Protein AF-A0A4Q3RL65-F1 (afdb_monomer)

Sequence (60 aa):
MEIKNRQAYYEYFIDDKLQAGIALLGTEVKSLRAGKASFADAYCLFQSGELWLRAMNISE

Radius of gyration: 12.49 Å; Cα contacts (8 Å, |Δi|>4): 57; chains: 1; bounding box: 25×30×32 Å

Solvent-accessible surface area (backbone atoms only — not comparable to full-atom values): 4149 Å² total; per-residue (Å²): 137,85,90,72,62,66,62,56,69,71,79,44,88,82,87,79,87,85,90,80,88,80,94,73,56,80,69,54,56,57,21,51,73,70,63,36,58,44,59,72,84,40,48,77,43,82,53,98,93,41,82,42,81,41,62,61,46,72,48,127

Nearest PDB structures (foldseek):
  1wjx-assembly1_A  TM=9.536E-01  e=3.721E-03  Thermus thermophilus
  7ljp-assembly2_B  TM=9.497E-01  e=5.686E-03  Thermotoga maritima MSB8
  2ob7-assembly1_C  TM=9.182E-01  e=4.738E-02  Thermus thermophilus
  3iz4-assembly1_B  TM=8.063E-01  e=1.762E-02  Escherichia coli

Foldseek 3Di:
DDQDPVVCVVVHDDPDDDDDDDDDDPVLVVQVVVVQKDCVVWDWDDDPNDIDIPPIDRDD

Mean predicted aligned error: 6.25 Å

Structure (mmCIF, N/CA/C/O backbone):
data_AF-A0A4Q3RL65-F1
#
_entry.id   AF-A0A4Q3RL65-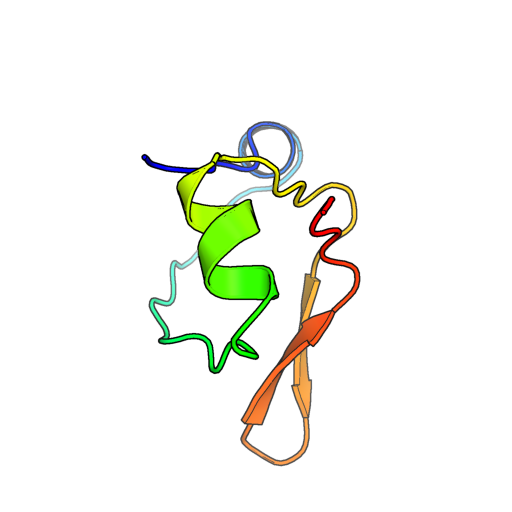F1
#
loop_
_atom_site.group_PDB
_atom_site.id
_atom_site.type_symbol
_atom_site.label_atom_id
_atom_site.label_alt_id
_atom_site.label_comp_id
_atom_site.label_asym_id
_atom_site.label_entity_id
_atom_site.label_seq_id
_atom_site.pdbx_PDB_ins_code
_atom_site.Cartn_x
_atom_site.Cartn_y
_atom_site.Cartn_z
_atom_site.occupancy
_atom_site.B_iso_or_equiv
_atom_site.auth_seq_id
_atom_site.auth_comp_id
_atom_site.auth_asym_id
_atom_site.auth_atom_id
_atom_site.pdbx_PDB_model_num
ATOM 1 N N . MET A 1 1 ? -1.648 14.924 -0.245 1.00 55.91 1 MET A N 1
ATOM 2 C CA . MET A 1 1 ? -0.371 14.223 0.003 1.00 55.91 1 MET A CA 1
ATOM 3 C C . MET A 1 1 ? -0.357 13.000 -0.882 1.00 55.91 1 MET A C 1
ATOM 5 O O . MET A 1 1 ? -1.311 12.239 -0.831 1.00 55.91 1 MET A O 1
ATOM 9 N N . GLU A 1 2 ? 0.660 12.855 -1.722 1.00 64.50 2 GLU A N 1
ATOM 10 C CA . GLU A 1 2 ? 0.795 11.707 -2.618 1.00 64.50 2 GLU A CA 1
ATOM 11 C C . GLU A 1 2 ? 2.022 10.916 -2.156 1.00 64.50 2 GLU A C 1
ATOM 13 O O . GLU A 1 2 ? 3.154 11.380 -2.299 1.00 64.50 2 GLU A O 1
ATOM 18 N N . ILE A 1 3 ? 1.800 9.769 -1.513 1.00 70.69 3 ILE A N 1
ATOM 19 C CA . ILE A 1 3 ? 2.884 8.891 -1.065 1.00 70.69 3 ILE A CA 1
ATOM 20 C C . ILE A 1 3 ? 3.242 8.005 -2.262 1.00 70.69 3 ILE A C 1
ATOM 22 O O . ILE A 1 3 ? 2.424 7.207 -2.711 1.00 70.69 3 ILE A O 1
ATOM 26 N N . LYS A 1 4 ? 4.442 8.191 -2.824 1.00 74.25 4 LYS A N 1
ATOM 27 C CA . LYS A 1 4 ? 4.916 7.471 -4.017 1.00 74.25 4 LYS A CA 1
ATOM 28 C C . LYS A 1 4 ? 6.090 6.571 -3.668 1.00 74.25 4 LYS A C 1
ATOM 30 O O . LYS A 1 4 ? 7.061 7.041 -3.077 1.00 74.25 4 LYS A O 1
ATOM 35 N N . ASN A 1 5 ? 6.053 5.321 -4.122 1.00 78.12 5 ASN A N 1
ATOM 36 C CA . ASN A 1 5 ? 7.208 4.431 -4.067 1.00 78.12 5 ASN A CA 1
ATOM 37 C C . ASN A 1 5 ? 8.172 4.746 -5.223 1.00 78.12 5 ASN A C 1
ATOM 39 O O . ASN A 1 5 ? 8.053 4.179 -6.301 1.00 78.12 5 ASN A O 1
ATOM 43 N N . ARG A 1 6 ? 9.112 5.677 -5.017 1.00 78.19 6 ARG A N 1
ATOM 44 C CA . ARG A 1 6 ? 10.077 6.091 -6.057 1.00 78.19 6 ARG A CA 1
ATOM 45 C C . ARG A 1 6 ? 10.998 4.957 -6.513 1.00 78.19 6 ARG A C 1
ATOM 47 O O . ARG A 1 6 ? 11.393 4.956 -7.671 1.00 78.19 6 ARG A O 1
ATOM 54 N N . GLN A 1 7 ? 11.311 4.014 -5.624 1.00 79.75 7 GLN A N 1
ATOM 55 C CA . GLN A 1 7 ? 12.178 2.877 -5.928 1.00 79.75 7 GLN A CA 1
ATOM 56 C C . GLN A 1 7 ? 11.518 1.941 -6.944 1.00 79.75 7 GLN A C 1
ATOM 58 O O . GLN A 1 7 ? 12.151 1.563 -7.924 1.00 79.75 7 GLN A O 1
ATOM 63 N N . ALA A 1 8 ? 10.216 1.678 -6.792 1.00 79.69 8 ALA A N 1
ATOM 64 C CA . ALA A 1 8 ? 9.469 0.853 -7.738 1.00 79.69 8 ALA A CA 1
ATOM 65 C C . ALA A 1 8 ? 9.491 1.414 -9.174 1.00 79.69 8 ALA A C 1
ATOM 67 O O . ALA A 1 8 ? 9.613 0.650 -10.122 1.00 79.69 8 ALA A O 1
ATOM 68 N N . TYR A 1 9 ? 9.435 2.742 -9.340 1.00 80.50 9 TYR A N 1
ATOM 69 C CA . TYR A 1 9 ? 9.529 3.391 -10.659 1.00 80.50 9 TYR A CA 1
ATOM 70 C C . TYR A 1 9 ? 10.937 3.351 -11.273 1.00 80.50 9 TYR A C 1
ATOM 72 O O . TYR A 1 9 ? 11.078 3.627 -12.462 1.00 80.50 9 TYR A O 1
ATOM 80 N N . TYR A 1 10 ? 11.971 3.090 -10.470 1.00 83.75 10 TYR A N 1
ATOM 81 C CA . TYR A 1 10 ? 13.356 3.026 -10.935 1.00 83.75 10 TYR A CA 1
ATOM 82 C C . TYR A 1 10 ? 13.783 1.590 -11.254 1.00 83.75 10 TYR A C 1
ATOM 84 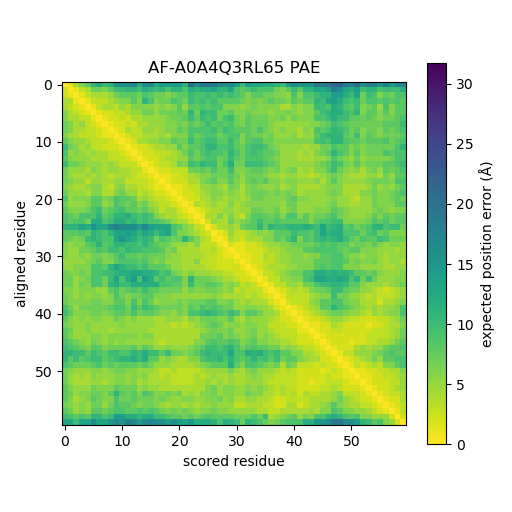O O . TYR A 1 10 ? 14.456 1.357 -12.252 1.00 83.75 10 TYR A O 1
ATOM 92 N N . GLU A 1 11 ? 13.383 0.634 -10.415 1.00 84.69 11 GLU A N 1
ATOM 93 C CA . GLU A 1 11 ? 13.777 -0.774 -10.538 1.00 84.69 11 GLU A CA 1
ATOM 94 C C . GLU A 1 11 ? 12.860 -1.586 -11.459 1.00 84.69 11 GLU A C 1
ATOM 96 O O . GLU A 1 11 ? 13.302 -2.579 -12.036 1.00 84.69 11 GLU A O 1
ATOM 101 N N . TYR A 1 12 ? 11.599 -1.176 -11.621 1.00 83.56 12 TYR A N 1
ATOM 102 C CA . TYR A 1 12 ? 10.599 -1.938 -12.364 1.00 83.56 12 TYR A CA 1
ATOM 103 C C . TYR A 1 12 ? 9.977 -1.108 -13.485 1.00 83.56 12 TYR A C 1
ATOM 105 O O . TYR A 1 12 ? 9.765 0.100 -13.367 1.00 83.56 12 TYR A O 1
ATOM 113 N N . PHE A 1 13 ? 9.629 -1.789 -14.576 1.00 86.56 13 PHE A N 1
ATOM 114 C CA . PHE A 1 13 ? 8.797 -1.218 -15.627 1.00 86.56 13 PHE A CA 1
ATOM 115 C C . PHE A 1 13 ? 7.322 -1.396 -15.259 1.00 86.56 13 PHE A C 1
ATOM 117 O O . PHE A 1 13 ? 6.872 -2.511 -14.999 1.00 86.56 13 PHE A O 1
ATOM 124 N N . ILE A 1 14 ? 6.573 -0.296 -15.219 1.00 85.88 14 ILE A N 1
ATOM 125 C CA . ILE A 1 14 ? 5.141 -0.316 -14.914 1.00 85.88 14 ILE A CA 1
ATOM 126 C C . ILE A 1 14 ? 4.385 -0.410 -16.230 1.00 85.88 14 ILE A C 1
ATOM 128 O O . ILE A 1 14 ? 4.353 0.562 -16.981 1.00 85.88 14 ILE A O 1
ATOM 132 N N . ASP A 1 15 ? 3.782 -1.568 -16.474 1.00 88.31 15 ASP A N 1
ATOM 133 C CA . ASP A 1 15 ? 2.972 -1.815 -17.666 1.00 88.31 15 ASP A CA 1
ATOM 134 C C . ASP A 1 15 ? 1.601 -1.138 -17.538 1.00 88.31 15 ASP A C 1
ATOM 136 O O . ASP A 1 15 ? 1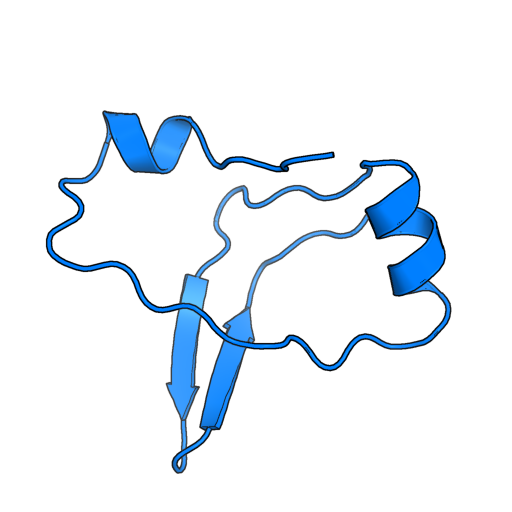.256 -0.259 -18.325 1.00 88.31 15 ASP A O 1
ATOM 140 N N . ASP A 1 16 ? 0.873 -1.449 -16.457 1.00 85.69 16 ASP A N 1
ATOM 141 C CA . ASP A 1 16 ? -0.482 -0.949 -16.234 1.00 85.69 16 ASP A CA 1
ATOM 142 C C . ASP A 1 16 ? -0.714 -0.464 -14.795 1.00 85.69 16 ASP A C 1
ATOM 144 O O . ASP A 1 16 ? -0.096 -0.942 -13.837 1.00 85.69 16 ASP A O 1
ATOM 148 N N . LYS A 1 17 ? -1.615 0.514 -14.629 1.00 85.75 17 LYS A N 1
ATOM 149 C CA . LYS A 1 17 ? -1.930 1.123 -13.324 1.00 85.75 17 LYS A CA 1
ATOM 150 C C . LYS A 1 17 ? -3.385 0.893 -12.953 1.00 85.75 17 LYS A C 1
ATOM 152 O O . LYS A 1 17 ? -4.295 1.397 -13.602 1.00 85.75 17 LYS A O 1
ATOM 157 N N . LEU A 1 18 ? -3.592 0.209 -11.834 1.00 83.12 18 LEU A N 1
ATOM 158 C CA . LEU A 1 18 ? -4.911 -0.014 -11.255 1.00 83.12 18 LEU A CA 1
ATOM 159 C C . LEU A 1 18 ? -5.150 0.960 -10.099 1.00 83.12 18 LEU A C 1
ATOM 161 O O . LEU A 1 18 ? -4.272 1.168 -9.260 1.00 83.12 18 LEU A O 1
ATOM 165 N N . GLN A 1 19 ? -6.351 1.534 -10.037 1.00 85.44 19 GLN A N 1
ATOM 166 C CA . GLN A 1 19 ? -6.791 2.369 -8.921 1.00 85.44 19 GLN A CA 1
ATOM 167 C C . GLN A 1 19 ? -7.852 1.624 -8.108 1.00 85.44 19 GLN A C 1
ATOM 169 O O . GLN A 1 19 ? -8.867 1.192 -8.650 1.00 85.44 19 GLN A O 1
ATOM 174 N N . ALA A 1 20 ? -7.629 1.509 -6.799 1.00 85.00 20 ALA A N 1
ATOM 175 C CA . ALA A 1 20 ? -8.537 0.854 -5.865 1.00 85.00 20 ALA A CA 1
ATOM 176 C C . ALA A 1 20 ? -8.683 1.676 -4.577 1.00 85.00 20 ALA A C 1
ATOM 178 O O . ALA A 1 20 ? -7.791 2.443 -4.206 1.00 85.00 20 ALA A O 1
ATOM 179 N N . GLY A 1 21 ? -9.815 1.514 -3.892 1.00 83.38 21 GLY A N 1
ATOM 180 C CA . GLY A 1 21 ? -9.976 1.985 -2.517 1.00 83.38 21 GLY A CA 1
ATOM 181 C C . GLY A 1 21 ? -9.319 1.011 -1.537 1.00 83.38 21 GLY A C 1
ATOM 182 O O . GLY A 1 21 ? -9.349 -0.195 -1.760 1.00 83.38 21 GLY A O 1
ATOM 183 N N . ILE A 1 22 ? -8.746 1.526 -0.450 1.00 82.56 22 ILE A N 1
ATOM 184 C CA . ILE A 1 22 ? -8.220 0.711 0.654 1.00 82.56 22 ILE A CA 1
ATOM 185 C C . ILE A 1 22 ? -9.182 0.821 1.837 1.00 82.56 22 ILE A C 1
ATOM 187 O O . ILE A 1 22 ? -9.559 1.924 2.236 1.00 82.56 22 ILE A O 1
ATOM 191 N N . ALA A 1 23 ? -9.554 -0.320 2.415 1.00 82.81 23 ALA A N 1
ATOM 192 C CA . ALA A 1 23 ? -10.279 -0.377 3.677 1.00 82.81 23 ALA A CA 1
ATOM 193 C C . ALA A 1 23 ? -9.279 -0.281 4.841 1.00 82.81 23 ALA A C 1
ATOM 195 O O . ALA A 1 23 ? -8.650 -1.269 5.204 1.00 82.81 23 ALA A O 1
ATOM 196 N N . LEU A 1 24 ? -9.103 0.926 5.384 1.00 80.38 24 LEU A N 1
ATOM 197 C CA . LEU A 1 24 ? -8.217 1.191 6.524 1.00 80.38 24 LEU A CA 1
ATOM 198 C C . LEU A 1 24 ? -8.970 1.106 7.852 1.00 80.38 24 LEU A C 1
ATOM 200 O O . LEU A 1 24 ? -10.149 1.463 7.939 1.00 80.38 24 LEU A O 1
ATOM 204 N N . LEU A 1 25 ? -8.256 0.722 8.908 1.00 76.00 25 LEU A N 1
ATOM 205 C CA . LEU A 1 25 ? -8.748 0.784 10.281 1.00 76.00 25 LEU A CA 1
ATOM 206 C C . LEU A 1 25 ? -8.471 2.170 10.888 1.00 76.00 25 LEU A C 1
ATOM 208 O O . LEU A 1 25 ? -7.537 2.875 10.510 1.00 76.00 25 LEU A O 1
ATOM 212 N N . GLY A 1 26 ? -9.323 2.615 11.815 1.00 75.69 26 GLY A N 1
ATOM 213 C CA . GLY A 1 26 ? -9.436 4.034 12.194 1.00 75.69 26 GLY A CA 1
ATOM 214 C C . GLY A 1 26 ? -8.151 4.727 12.682 1.00 75.69 26 GLY A C 1
ATOM 215 O O . GLY A 1 26 ? -8.004 5.934 12.484 1.00 75.69 26 GLY A O 1
ATOM 216 N N . THR A 1 27 ? -7.213 3.999 13.289 1.00 74.94 27 THR A N 1
ATOM 217 C CA . THR A 1 27 ? -5.908 4.536 13.717 1.00 74.94 27 THR A CA 1
ATOM 218 C C . THR A 1 27 ? -4.983 4.821 12.531 1.00 74.94 27 THR A C 1
ATOM 220 O O . THR A 1 27 ? -4.334 5.866 12.498 1.00 74.94 27 THR A O 1
ATOM 223 N N . GLU A 1 28 ? -5.014 3.983 11.497 1.00 74.94 28 GLU A N 1
ATOM 224 C CA . GLU A 1 28 ? -4.167 4.088 10.303 1.00 74.94 28 GLU A CA 1
ATOM 225 C C . GLU A 1 28 ? -4.511 5.320 9.460 1.00 74.94 28 GLU A C 1
ATOM 227 O O . GLU A 1 28 ? -3.634 5.937 8.856 1.00 74.94 28 GLU A O 1
ATOM 232 N N . VAL A 1 29 ? -5.779 5.748 9.468 1.00 80.19 29 VAL A N 1
ATOM 233 C CA . VAL A 1 29 ? -6.235 6.944 8.738 1.00 80.19 29 VAL A CA 1
ATOM 234 C C . VAL A 1 29 ? -5.521 8.208 9.227 1.00 80.19 29 VAL A C 1
ATOM 236 O O . VAL A 1 29 ? -5.211 9.093 8.424 1.00 80.19 29 VAL A O 1
ATOM 239 N N . LYS A 1 30 ? -5.244 8.312 10.535 1.00 78.62 30 LYS A N 1
ATOM 240 C CA . LYS A 1 30 ? -4.521 9.461 11.105 1.00 78.62 30 LYS A CA 1
ATOM 241 C C . LYS A 1 30 ? -3.056 9.456 10.671 1.00 78.62 30 LYS A C 1
ATOM 243 O O . LYS A 1 30 ? -2.568 10.480 10.193 1.00 78.62 30 LYS A O 1
ATOM 248 N N . SER A 1 31 ? -2.392 8.310 10.766 1.00 78.44 31 SER A N 1
ATOM 249 C CA . SER A 1 31 ? -0.985 8.144 10.395 1.00 78.44 31 SER A CA 1
ATOM 250 C C . SER A 1 31 ? -0.748 8.334 8.892 1.00 78.44 31 SER A C 1
ATOM 252 O O . SER A 1 31 ? 0.203 9.009 8.490 1.00 78.44 31 SER A O 1
ATOM 254 N N . LEU A 1 32 ? -1.670 7.862 8.044 1.00 80.06 32 LEU A N 1
ATOM 255 C CA . LEU A 1 32 ? -1.603 8.069 6.595 1.00 80.06 32 LEU A CA 1
ATOM 256 C C . LEU A 1 32 ? -1.756 9.550 6.219 1.00 80.06 32 LEU A C 1
ATOM 258 O O . LEU A 1 32 ? -1.036 10.055 5.358 1.00 80.06 32 LEU A O 1
ATOM 262 N N . ARG A 1 33 ? -2.659 10.276 6.898 1.00 78.88 33 ARG A N 1
ATOM 263 C CA . ARG A 1 33 ? -2.815 11.734 6.734 1.00 78.88 33 ARG A CA 1
ATOM 264 C C . ARG A 1 33 ? -1.579 12.508 7.182 1.00 78.88 33 ARG A C 1
ATOM 266 O O . ARG A 1 33 ? -1.303 13.560 6.614 1.00 78.88 33 ARG A O 1
ATOM 273 N N . ALA A 1 34 ? -0.846 11.992 8.166 1.00 80.31 34 ALA A N 1
ATOM 274 C CA . ALA A 1 34 ? 0.433 12.542 8.603 1.00 80.31 34 ALA A CA 1
ATOM 275 C C . ALA A 1 34 ? 1.599 12.206 7.650 1.00 80.31 34 ALA A C 1
ATOM 277 O O . ALA A 1 34 ? 2.717 12.660 7.879 1.00 80.31 34 ALA A O 1
ATOM 278 N N . GLY A 1 35 ? 1.363 11.422 6.589 1.00 75.62 35 GLY A N 1
ATOM 279 C CA . GLY A 1 35 ? 2.397 11.003 5.642 1.00 75.62 35 GLY A CA 1
ATOM 280 C C . GLY A 1 35 ? 3.354 9.944 6.196 1.00 75.62 35 GLY A C 1
ATOM 281 O O . GLY A 1 35 ? 4.386 9.684 5.584 1.00 75.62 35 GLY A O 1
ATOM 282 N N . LYS A 1 36 ? 3.025 9.320 7.335 1.00 78.94 36 LYS A N 1
ATOM 283 C CA . LYS A 1 36 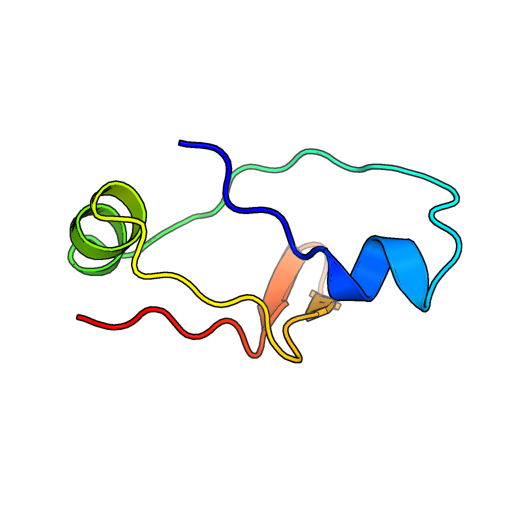? 3.840 8.297 8.004 1.00 78.94 36 LYS A CA 1
ATOM 284 C C . LYS A 1 36 ? 3.561 6.893 7.454 1.00 78.94 36 LYS A C 1
ATOM 286 O O . LYS A 1 36 ? 3.233 5.970 8.195 1.0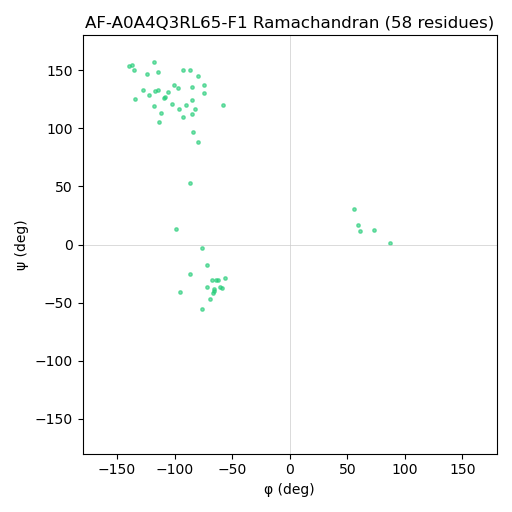0 78.94 36 LYS A O 1
ATOM 291 N N . ALA A 1 37 ? 3.648 6.735 6.139 1.00 79.69 37 ALA A N 1
ATOM 292 C CA . ALA A 1 37 ? 3.455 5.444 5.488 1.00 79.69 37 ALA A CA 1
ATOM 293 C C . ALA A 1 37 ? 4.643 5.133 4.578 1.00 79.69 37 ALA A C 1
ATOM 295 O O . ALA A 1 37 ? 5.066 5.982 3.791 1.00 79.69 37 ALA A O 1
ATOM 296 N N . SER A 1 38 ? 5.165 3.913 4.683 1.00 80.44 38 SER A N 1
ATOM 297 C CA . SER A 1 38 ? 6.240 3.408 3.837 1.00 80.44 38 SER A CA 1
ATOM 298 C C . SER A 1 38 ? 5.756 2.216 3.021 1.00 80.44 38 SER A C 1
ATOM 300 O O . SER A 1 38 ? 5.153 1.280 3.547 1.00 80.44 38 SER A O 1
ATOM 302 N N . PHE A 1 39 ? 6.058 2.259 1.725 1.00 78.62 39 PHE A N 1
ATOM 303 C CA . PHE A 1 39 ? 5.815 1.172 0.775 1.00 78.62 39 PHE A CA 1
ATOM 304 C C . PHE A 1 39 ? 7.072 0.329 0.517 1.00 78.62 39 PHE A C 1
ATOM 306 O O . PHE A 1 39 ? 7.106 -0.406 -0.468 1.00 78.62 3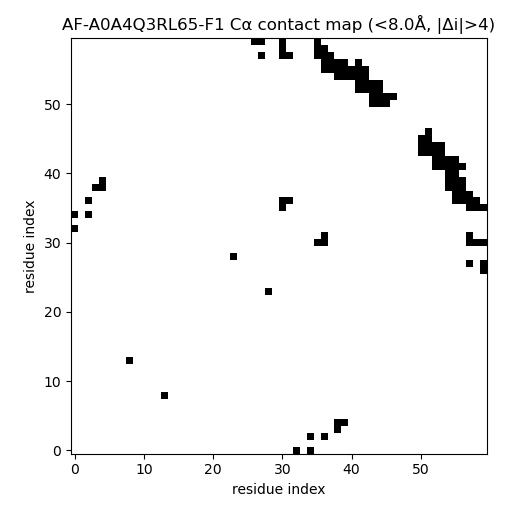9 PHE A O 1
ATOM 313 N N . ALA A 1 40 ? 8.114 0.46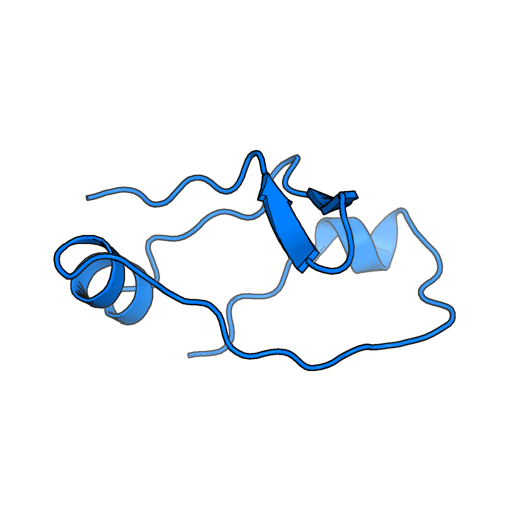8 1.343 1.00 75.75 40 ALA A N 1
ATOM 314 C CA . ALA A 1 40 ? 9.307 -0.369 1.242 1.00 75.75 40 ALA A CA 1
ATOM 315 C C . ALA A 1 40 ? 8.896 -1.844 1.378 1.00 75.75 40 ALA A C 1
ATOM 317 O O . ALA A 1 40 ? 8.268 -2.209 2.367 1.00 75.75 40 ALA A O 1
ATOM 318 N N . ASP A 1 41 ? 9.180 -2.641 0.346 1.00 78.69 41 ASP A N 1
ATOM 319 C CA . ASP A 1 41 ? 8.818 -4.062 0.215 1.00 78.69 41 ASP A CA 1
ATOM 320 C C . ASP A 1 41 ? 7.311 -4.391 0.221 1.00 78.69 41 ASP A C 1
ATOM 322 O O . ASP A 1 41 ? 6.920 -5.559 0.291 1.00 78.69 41 ASP A O 1
ATOM 326 N N . ALA A 1 42 ? 6.444 -3.381 0.101 1.00 84.81 42 ALA A N 1
ATOM 327 C CA . ALA A 1 42 ? 5.004 -3.588 0.020 1.00 84.81 42 ALA A CA 1
ATOM 328 C C . ALA A 1 42 ? 4.595 -4.131 -1.359 1.00 84.81 42 ALA A C 1
ATOM 330 O O . ALA A 1 42 ? 5.039 -3.630 -2.394 1.00 84.81 42 ALA A O 1
ATOM 331 N N . TYR A 1 43 ? 3.691 -5.110 -1.381 1.00 84.44 43 TYR A N 1
ATOM 332 C CA . TYR A 1 43 ? 3.165 -5.699 -2.613 1.00 84.44 43 TYR A CA 1
ATOM 333 C C . TYR A 1 43 ? 1.663 -5.963 -2.520 1.00 84.44 43 TYR A C 1
ATOM 335 O O . TYR A 1 43 ? 1.106 -6.180 -1.441 1.00 84.44 43 TYR A O 1
ATOM 343 N N . CYS A 1 44 ? 1.006 -5.964 -3.677 1.00 87.50 44 CYS A N 1
ATOM 344 C CA . CYS A 1 44 ? -0.401 -6.318 -3.797 1.00 87.50 44 CYS A CA 1
ATOM 345 C C . CYS A 1 44 ? -0.540 -7.783 -4.225 1.00 87.50 44 CYS A C 1
ATOM 347 O O . CYS A 1 44 ? 0.134 -8.230 -5.150 1.00 87.50 44 CYS A O 1
ATOM 349 N N . LEU A 1 45 ? -1.435 -8.522 -3.576 1.00 87.88 45 LEU A N 1
ATOM 350 C CA . LEU A 1 45 ? -1.748 -9.911 -3.885 1.00 87.88 45 LEU A CA 1
ATOM 351 C C . LEU A 1 45 ? -3.238 -10.036 -4.193 1.00 87.88 45 LEU A C 1
ATOM 353 O O . LEU A 1 45 ? -4.075 -9.630 -3.389 1.00 87.88 45 LEU A O 1
ATOM 357 N N . PHE A 1 46 ? -3.574 -10.651 -5.322 1.00 89.00 46 PHE A N 1
ATOM 358 C CA . PHE A 1 46 ? -4.940 -11.089 -5.578 1.00 89.00 46 PHE A CA 1
ATOM 359 C C . PHE A 1 46 ? -5.165 -12.433 -4.893 1.00 89.00 46 PHE A C 1
ATOM 361 O O . PHE A 1 46 ? -4.516 -13.424 -5.226 1.00 89.00 46 PHE A O 1
ATOM 368 N N . GLN A 1 47 ? -6.079 -12.473 -3.930 1.00 89.31 47 GLN A N 1
ATOM 369 C CA . GLN A 1 47 ? -6.428 -13.691 -3.214 1.00 89.31 47 GLN A CA 1
ATOM 370 C C . GLN A 1 47 ? -7.947 -13.800 -3.112 1.00 89.31 47 GLN A C 1
ATOM 372 O O . GLN A 1 47 ? -8.607 -12.887 -2.632 1.00 89.31 47 GLN A O 1
ATOM 377 N N . SER A 1 48 ? -8.503 -14.924 -3.574 1.00 87.25 48 SER A N 1
ATOM 378 C CA . SER A 1 48 ? -9.937 -15.241 -3.463 1.00 87.25 48 SER A CA 1
ATOM 379 C C . SER A 1 48 ? -10.893 -14.190 -4.056 1.00 87.25 48 SER A C 1
ATOM 381 O O . SER A 1 48 ? -12.014 -14.042 -3.585 1.00 87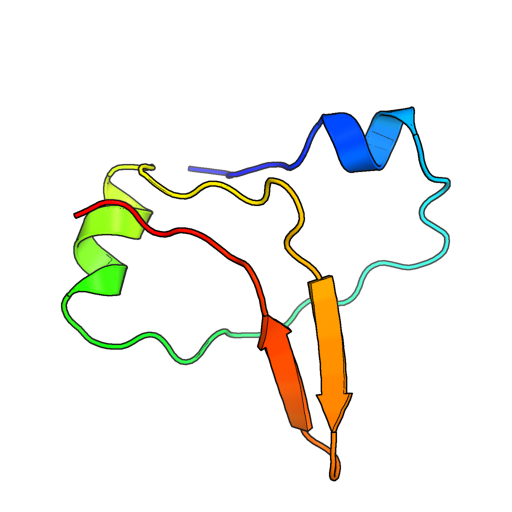.25 48 SER A O 1
ATOM 383 N N . GLY A 1 49 ? -10.466 -13.469 -5.099 1.00 87.19 49 GLY A N 1
ATOM 384 C CA . GLY A 1 49 ? -11.259 -12.403 -5.731 1.00 87.19 49 GLY A CA 1
ATOM 385 C C . GLY A 1 49 ? -11.100 -11.024 -5.085 1.00 87.19 49 GLY A C 1
ATOM 386 O O . GLY A 1 49 ? -11.704 -10.063 -5.551 1.00 87.19 49 GLY A O 1
ATOM 387 N N . GLU A 1 50 ? -10.257 -10.906 -4.061 1.00 85.69 50 GLU A N 1
ATOM 388 C CA . GLU A 1 50 ? -9.969 -9.657 -3.364 1.00 85.69 50 GLU A CA 1
ATOM 389 C C . GLU A 1 50 ? -8.515 -9.226 -3.577 1.00 85.69 50 GLU A C 1
ATOM 391 O O . GLU A 1 50 ? -7.609 -10.052 -3.729 1.00 85.69 50 GLU A O 1
ATOM 396 N N . LEU A 1 51 ? -8.290 -7.911 -3.586 1.00 88.44 51 LEU A N 1
ATOM 397 C CA . LEU A 1 51 ? -6.963 -7.314 -3.678 1.00 88.44 51 LEU A CA 1
ATOM 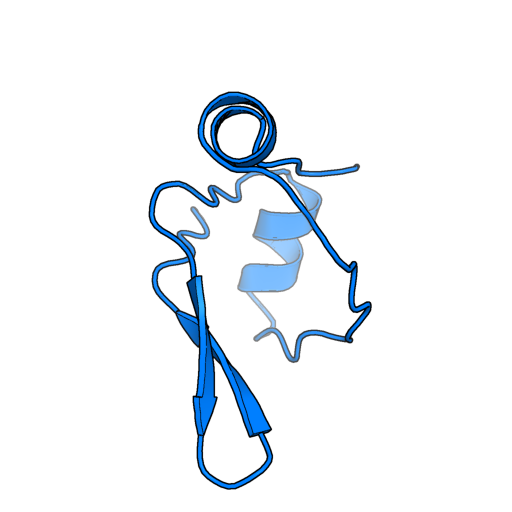398 C C . LEU A 1 51 ? -6.455 -6.980 -2.277 1.00 88.44 51 LEU A C 1
ATOM 400 O O . LEU A 1 51 ? -7.009 -6.123 -1.591 1.00 88.44 51 LEU A O 1
ATOM 404 N N . TRP A 1 52 ? -5.368 -7.628 -1.882 1.00 87.06 52 TRP A N 1
ATOM 405 C CA . TRP A 1 52 ? -4.748 -7.459 -0.577 1.00 87.06 52 TRP A CA 1
ATOM 406 C C . TRP A 1 52 ? -3.437 -6.700 -0.701 1.00 87.06 52 TRP A C 1
ATOM 408 O O . TRP A 1 52 ? -2.548 -7.119 -1.437 1.00 87.06 52 TRP A O 1
ATOM 418 N N . LEU A 1 53 ? -3.285 -5.621 0.062 1.00 86.19 53 LEU A N 1
ATOM 419 C CA . LEU A 1 53 ? -2.007 -4.936 0.221 1.00 86.19 53 LEU A CA 1
ATOM 420 C C . LEU A 1 53 ? -1.260 -5.548 1.410 1.00 86.19 53 LEU A C 1
ATOM 422 O O . LEU A 1 53 ? -1.761 -5.536 2.533 1.00 86.19 53 LEU A O 1
ATOM 426 N N . ARG A 1 54 ? -0.071 -6.102 1.166 1.00 85.31 54 ARG A N 1
ATOM 427 C CA . ARG A 1 54 ? 0.778 -6.731 2.185 1.00 85.31 54 ARG A CA 1
ATOM 428 C C . ARG A 1 54 ? 2.112 -6.005 2.306 1.00 85.31 54 ARG A C 1
ATOM 430 O O . ARG A 1 54 ? 2.543 -5.328 1.379 1.00 85.31 54 ARG A O 1
ATOM 437 N N . ALA A 1 55 ? 2.748 -6.164 3.469 1.00 83.62 55 ALA A N 1
ATOM 438 C CA . ALA A 1 55 ? 4.052 -5.581 3.801 1.00 83.62 55 ALA A CA 1
ATOM 439 C C . ALA A 1 55 ? 4.117 -4.039 3.736 1.00 83.62 55 ALA A C 1
ATOM 441 O O . ALA A 1 55 ? 5.196 -3.459 3.754 1.00 83.62 55 ALA A O 1
ATOM 442 N N . MET A 1 56 ? 2.968 -3.354 3.733 1.00 83.94 56 MET A N 1
ATOM 443 C CA . MET A 1 56 ? 2.926 -1.910 3.952 1.00 83.94 56 MET A CA 1
ATOM 444 C C . MET A 1 56 ? 3.165 -1.611 5.432 1.00 83.94 56 MET A C 1
ATOM 446 O O . MET A 1 56 ? 2.501 -2.180 6.298 1.00 83.94 56 MET A O 1
ATOM 450 N N . ASN A 1 57 ? 4.089 -0.695 5.722 1.00 82.94 57 ASN A N 1
ATOM 451 C CA . ASN A 1 57 ? 4.337 -0.231 7.080 1.00 82.94 57 ASN A CA 1
ATOM 452 C C . ASN A 1 57 ? 3.682 1.140 7.282 1.00 82.94 57 ASN A C 1
ATOM 454 O O . ASN A 1 57 ? 3.994 2.100 6.570 1.00 82.94 57 ASN A O 1
ATOM 458 N N . ILE A 1 58 ? 2.776 1.226 8.254 1.00 79.38 58 ILE A N 1
ATOM 459 C CA . ILE A 1 58 ? 2.158 2.477 8.691 1.00 79.38 58 ILE A CA 1
ATOM 460 C C . ILE A 1 58 ? 2.671 2.745 10.102 1.00 79.38 58 ILE A C 1
ATOM 462 O O . ILE A 1 58 ? 2.393 1.984 11.025 1.00 79.38 58 ILE A O 1
ATOM 466 N N . SER A 1 59 ? 3.463 3.803 10.254 1.00 73.81 59 SER A N 1
ATOM 467 C CA . SER A 1 59 ? 4.008 4.191 11.555 1.00 73.81 59 SER A CA 1
ATOM 468 C C . SER A 1 59 ? 2.997 5.058 12.300 1.00 73.81 59 SER A C 1
ATOM 470 O O . SER A 1 59 ? 2.428 5.967 11.699 1.00 73.81 59 SER A O 1
ATOM 472 N N . GLU A 1 60 ? 2.799 4.791 13.593 1.00 63.91 60 GLU A N 1
ATOM 473 C CA . GLU A 1 60 ? 1.818 5.484 14.447 1.00 63.91 60 GLU A CA 1
ATOM 474 C C . GLU A 1 60 ? 2.009 7.015 14.459 1.00 63.91 60 GLU A C 1
ATOM 476 O O . GLU A 1 60 ? 3.149 7.521 14.637 1.00 63.91 60 GLU A O 1
#

Secondary structure (DSSP, 8-state):
-----HHHHHHS-------------HHHHHHHHTT-EE-TT-EEEEETTEEEEES-EE--

pLDDT: mean 80.87, std 6.29, range [55.91, 89.31]